Protein AF-A0A840MWM2-F1 (afdb_monomer_lite)

Structure (mmCIF, N/CA/C/O backbone):
data_AF-A0A840MWM2-F1
#
_entry.id   AF-A0A840MWM2-F1
#
loop_
_atom_site.group_PDB
_atom_site.id
_atom_site.type_symbol
_atom_site.label_atom_id
_atom_site.label_alt_id
_atom_site.label_comp_id
_atom_site.label_asym_id
_atom_site.label_entity_id
_atom_site.label_seq_id
_atom_site.pdbx_PDB_ins_code
_atom_site.Cartn_x
_atom_site.Cartn_y
_atom_site.Cartn_z
_atom_site.occupancy
_atom_site.B_iso_or_equiv
_atom_site.auth_seq_id
_atom_site.auth_comp_id
_atom_site.auth_asym_id
_atom_site.auth_atom_id
_atom_site.pdbx_PDB_model_num
ATOM 1 N N . MET A 1 1 ? 28.804 14.128 -4.114 1.00 60.44 1 MET A N 1
ATOM 2 C CA . MET A 1 1 ? 27.525 14.287 -4.844 1.00 60.44 1 MET A CA 1
ATOM 3 C C . MET A 1 1 ? 26.416 13.636 -4.033 1.00 60.44 1 MET A C 1
ATOM 5 O O . MET A 1 1 ? 26.554 12.468 -3.694 1.00 60.44 1 MET A O 1
ATOM 9 N N . ALA A 1 2 ? 25.358 14.367 -3.675 1.00 74.25 2 ALA A N 1
ATOM 10 C CA . ALA A 1 2 ? 24.199 13.766 -3.015 1.00 74.25 2 ALA A CA 1
ATOM 11 C C . ALA A 1 2 ? 23.435 12.897 -4.028 1.00 74.25 2 ALA A C 1
ATOM 13 O O . ALA A 1 2 ? 23.101 13.365 -5.116 1.00 74.25 2 ALA A O 1
ATOM 14 N N . TYR A 1 3 ? 23.192 11.628 -3.698 1.00 81.00 3 TYR A N 1
ATOM 15 C CA . TYR A 1 3 ? 22.435 10.722 -4.561 1.00 81.00 3 TYR A CA 1
ATOM 16 C C . TYR A 1 3 ? 20.981 11.203 -4.660 1.00 81.00 3 TYR A C 1
ATOM 18 O O . TYR A 1 3 ? 20.284 11.283 -3.647 1.00 81.00 3 TYR A O 1
ATOM 26 N N . LYS A 1 4 ? 20.521 11.540 -5.870 1.00 86.38 4 LYS A N 1
ATOM 27 C CA . LYS A 1 4 ? 19.141 11.974 -6.114 1.00 86.38 4 LYS A CA 1
ATOM 28 C C . LYS A 1 4 ? 18.303 10.771 -6.539 1.00 86.38 4 LYS A C 1
ATOM 30 O O . LYS A 1 4 ? 18.515 10.221 -7.615 1.00 86.38 4 LYS A O 1
ATOM 35 N N . TYR A 1 5 ? 17.352 10.383 -5.693 1.00 90.94 5 TYR A N 1
ATOM 36 C CA . TYR A 1 5 ? 16.419 9.297 -5.993 1.00 90.94 5 TYR A CA 1
ATOM 37 C C . TYR A 1 5 ? 15.441 9.704 -7.099 1.00 90.94 5 TYR A C 1
ATOM 39 O O . TYR A 1 5 ? 14.870 10.798 -7.054 1.00 90.94 5 TYR A O 1
ATOM 47 N N . ARG A 1 6 ? 15.210 8.812 -8.066 1.00 90.12 6 ARG A N 1
ATOM 48 C CA . ARG A 1 6 ? 14.318 9.035 -9.213 1.00 90.12 6 ARG A CA 1
ATOM 49 C C . ARG A 1 6 ? 12.872 9.242 -8.773 1.00 90.12 6 ARG A C 1
ATOM 51 O O . ARG A 1 6 ? 12.191 10.121 -9.288 1.00 90.12 6 ARG A O 1
ATOM 58 N N . PHE A 1 7 ? 12.415 8.455 -7.806 1.00 91.69 7 PHE A N 1
ATOM 59 C CA . PHE A 1 7 ? 11.055 8.476 -7.273 1.00 91.69 7 PHE A CA 1
ATOM 60 C C . PHE A 1 7 ? 11.000 9.103 -5.872 1.00 91.69 7 PHE A C 1
ATOM 62 O O . PHE A 1 7 ? 10.171 8.730 -5.039 1.00 91.69 7 PHE A O 1
ATOM 69 N N . GLY A 1 8 ? 11.917 10.032 -5.586 1.00 90.25 8 GLY A N 1
ATOM 70 C CA . GLY A 1 8 ? 11.960 10.841 -4.365 1.00 90.25 8 GLY A CA 1
ATOM 71 C C . GLY A 1 8 ? 12.470 10.123 -3.112 1.00 90.25 8 GLY A C 1
ATOM 72 O O . GLY A 1 8 ? 13.032 10.771 -2.236 1.00 90.25 8 GLY A O 1
ATOM 73 N N . THR A 1 9 ? 12.338 8.796 -3.021 1.00 93.44 9 THR A N 1
ATOM 74 C CA . THR A 1 9 ? 12.800 8.018 -1.859 1.00 93.44 9 THR A CA 1
ATOM 75 C C . THR A 1 9 ? 13.589 6.783 -2.276 1.00 93.44 9 THR A C 1
ATOM 77 O O . THR A 1 9 ? 13.267 6.138 -3.274 1.00 93.44 9 THR A O 1
ATOM 80 N N . LYS A 1 10 ? 14.568 6.400 -1.445 1.00 94.31 10 LYS A N 1
ATOM 81 C CA . LYS A 1 10 ? 15.367 5.177 -1.620 1.00 94.31 10 LYS A CA 1
ATOM 82 C C . LYS A 1 10 ? 14.505 3.930 -1.783 1.00 94.31 10 LYS A C 1
ATOM 84 O O . LYS A 1 10 ? 14.771 3.111 -2.652 1.00 94.31 10 LYS A O 1
ATOM 89 N N . VAL A 1 11 ? 13.471 3.804 -0.951 1.00 93.31 11 VAL A N 1
ATOM 90 C CA . VAL A 1 11 ? 12.589 2.631 -0.944 1.00 93.31 11 VAL A CA 1
ATOM 91 C C . VAL A 1 11 ? 11.856 2.507 -2.275 1.00 93.31 11 VAL A C 1
ATOM 93 O O . VAL A 1 11 ? 11.855 1.431 -2.857 1.00 93.31 11 VAL A O 1
ATOM 96 N N . ARG A 1 12 ? 11.299 3.606 -2.803 1.00 95.62 12 ARG A N 1
ATOM 97 C CA . ARG A 1 12 ? 10.607 3.583 -4.099 1.00 95.62 12 ARG A CA 1
ATOM 98 C C . ARG A 1 12 ? 11.547 3.192 -5.238 1.00 95.62 12 ARG A C 1
ATOM 100 O O . ARG A 1 12 ? 11.183 2.341 -6.041 1.00 95.62 12 ARG A O 1
ATOM 107 N N . ASP A 1 13 ? 12.753 3.751 -5.286 1.00 95.25 13 ASP A N 1
ATOM 108 C CA . ASP A 1 13 ? 13.738 3.399 -6.318 1.00 95.25 13 ASP A CA 1
ATOM 109 C C . ASP A 1 13 ? 14.140 1.922 -6.254 1.00 95.25 13 ASP A C 1
ATOM 111 O O . ASP A 1 13 ? 14.189 1.247 -7.282 1.00 95.25 13 ASP A O 1
ATOM 115 N N . GLN A 1 14 ? 14.381 1.406 -5.046 1.00 95.88 14 GLN A N 1
ATOM 116 C CA . GLN A 1 14 ? 14.731 0.003 -4.839 1.00 95.88 14 GLN A CA 1
ATOM 117 C C . GLN A 1 14 ? 13.587 -0.933 -5.230 1.00 95.88 14 GLN A C 1
ATOM 119 O O . GLN A 1 14 ? 13.819 -1.879 -5.979 1.00 95.88 14 GLN A O 1
ATOM 124 N N . THR A 1 15 ? 12.359 -0.660 -4.778 1.00 96.69 15 THR A N 1
ATOM 125 C CA . THR A 1 15 ? 11.182 -1.457 -5.151 1.00 96.69 15 THR A CA 1
ATOM 126 C C . THR A 1 15 ? 10.986 -1.445 -6.662 1.00 96.69 15 THR A C 1
ATOM 128 O O . THR A 1 15 ? 10.852 -2.504 -7.258 1.00 96.69 15 THR A O 1
ATOM 131 N N . TRP A 1 16 ? 11.064 -0.278 -7.305 1.00 97.06 16 TRP A N 1
ATOM 132 C CA . TRP A 1 16 ? 10.941 -0.180 -8.758 1.00 97.06 16 TRP A CA 1
ATOM 133 C C . TRP A 1 16 ? 11.977 -1.037 -9.495 1.00 97.06 16 TRP A C 1
ATOM 135 O O . TRP A 1 16 ? 11.632 -1.778 -10.412 1.00 97.06 16 TRP A O 1
ATOM 145 N N . ALA A 1 17 ? 13.252 -0.947 -9.104 1.00 96.62 17 ALA A N 1
ATOM 146 C CA . ALA A 1 17 ? 14.328 -1.696 -9.748 1.00 96.62 17 ALA A CA 1
ATOM 147 C C . ALA A 1 17 ? 14.173 -3.216 -9.567 1.00 96.62 17 ALA A C 1
ATOM 149 O O . ALA A 1 17 ? 14.351 -3.968 -10.527 1.00 96.62 17 ALA A O 1
ATOM 150 N N . LEU A 1 18 ? 13.814 -3.659 -8.358 1.00 96.81 18 LEU A N 1
ATOM 151 C CA . LEU A 1 18 ? 13.603 -5.074 -8.049 1.00 96.81 18 LEU A CA 1
ATOM 152 C C . LEU A 1 18 ? 12.391 -5.643 -8.791 1.00 96.81 18 LEU A C 1
ATOM 154 O O . LEU A 1 18 ? 12.505 -6.697 -9.409 1.00 96.81 18 LEU A O 1
ATOM 158 N N . GLU A 1 19 ? 11.267 -4.929 -8.797 1.00 97.25 19 GLU A N 1
ATOM 159 C CA . GLU A 1 19 ? 10.045 -5.372 -9.474 1.00 97.25 19 GLU A CA 1
ATOM 160 C C . GLU A 1 19 ? 10.199 -5.368 -10.998 1.00 97.25 19 GLU A C 1
ATOM 162 O O . GLU A 1 19 ? 9.724 -6.281 -11.670 1.00 97.25 19 GLU A O 1
ATOM 167 N N . LYS A 1 20 ? 10.935 -4.400 -11.561 1.00 97.19 20 LYS A N 1
ATOM 168 C CA . LYS A 1 20 ? 11.306 -4.413 -12.983 1.00 97.19 20 LYS A CA 1
ATOM 169 C C . LYS A 1 20 ? 12.131 -5.657 -13.333 1.00 97.19 20 LYS A C 1
ATOM 171 O O . LYS A 1 20 ? 11.853 -6.322 -14.328 1.00 97.19 20 LYS A O 1
ATOM 176 N N . LEU A 1 21 ? 13.139 -5.982 -12.519 1.00 97.31 21 LEU A N 1
ATOM 177 C CA . LEU A 1 21 ? 13.964 -7.178 -12.709 1.00 97.31 21 LEU A CA 1
ATOM 178 C C . LEU A 1 21 ? 13.129 -8.462 -12.579 1.00 97.31 21 LEU A C 1
ATOM 180 O O . LEU A 1 21 ? 13.317 -9.397 -13.355 1.00 97.31 21 LEU A O 1
ATOM 184 N N . ALA A 1 22 ? 12.213 -8.511 -11.609 1.00 95.88 22 ALA A N 1
ATOM 185 C CA . ALA A 1 22 ? 11.322 -9.644 -11.390 1.00 95.88 22 ALA A CA 1
ATOM 186 C C . ALA A 1 22 ? 10.370 -9.857 -12.576 1.00 95.88 22 ALA A C 1
ATOM 188 O O . ALA A 1 22 ? 10.259 -10.979 -13.066 1.00 95.88 22 ALA A O 1
ATOM 189 N N . ALA A 1 23 ? 9.756 -8.786 -13.089 1.00 96.75 23 ALA A N 1
ATOM 190 C CA . ALA A 1 23 ? 8.899 -8.832 -14.271 1.00 96.75 23 ALA A CA 1
ATOM 191 C C . ALA A 1 23 ? 9.654 -9.340 -15.508 1.00 96.75 23 ALA A C 1
ATOM 193 O O . ALA A 1 23 ? 9.162 -10.232 -16.202 1.00 96.75 23 ALA A O 1
ATOM 194 N N . TYR A 1 24 ? 10.878 -8.847 -15.723 1.00 97.19 24 TYR A N 1
ATOM 195 C CA . TYR A 1 24 ? 11.741 -9.296 -16.815 1.00 97.19 24 TYR A CA 1
ATOM 196 C C . TYR A 1 24 ? 12.080 -10.787 -16.698 1.00 97.19 24 TYR A C 1
ATOM 198 O O . TYR A 1 24 ? 11.883 -11.547 -17.643 1.00 97.19 24 TYR A O 1
ATOM 206 N N . ARG A 1 25 ? 12.520 -11.237 -15.514 1.00 97.31 25 ARG A N 1
ATOM 207 C CA . ARG A 1 25 ? 12.843 -12.652 -15.252 1.00 97.31 25 ARG A CA 1
ATOM 208 C C . ARG A 1 25 ? 11.639 -13.578 -15.408 1.00 97.31 25 ARG A C 1
ATOM 210 O O . ARG A 1 25 ? 11.810 -14.726 -15.796 1.00 97.31 25 ARG A O 1
ATOM 217 N N . ALA A 1 26 ? 10.442 -13.084 -15.109 1.00 95.62 26 ALA A N 1
ATOM 218 C CA . ALA A 1 26 ? 9.193 -13.820 -15.267 1.00 95.62 26 ALA A CA 1
ATOM 219 C C . ALA A 1 26 ? 8.621 -13.767 -16.698 1.00 95.62 26 ALA A C 1
ATOM 221 O O . ALA A 1 26 ? 7.542 -14.307 -16.928 1.00 95.62 26 ALA A O 1
ATOM 222 N N . GLY A 1 27 ? 9.283 -13.088 -17.644 1.00 96.25 27 GLY A N 1
ATOM 223 C CA . GLY A 1 27 ? 8.788 -12.928 -19.015 1.00 96.25 27 GLY A CA 1
ATOM 224 C C . GLY A 1 27 ? 7.534 -12.051 -19.133 1.00 96.25 27 GLY A C 1
ATOM 225 O O . GLY A 1 27 ? 6.831 -12.123 -20.135 1.00 96.25 27 GLY A O 1
ATOM 226 N N . ARG A 1 28 ? 7.234 -11.223 -18.121 1.00 94.56 28 ARG A N 1
ATOM 227 C CA . ARG A 1 28 ? 6.048 -10.342 -18.082 1.00 94.56 28 ARG A CA 1
ATOM 228 C C . ARG A 1 28 ? 6.284 -8.955 -18.699 1.00 94.56 28 ARG A C 1
ATOM 230 O O . ARG A 1 28 ? 5.357 -8.154 -18.759 1.00 94.56 28 ARG A O 1
ATOM 237 N N . GLY A 1 29 ? 7.506 -8.669 -19.151 1.00 94.44 29 GLY A N 1
ATOM 238 C CA . GLY A 1 29 ? 7.892 -7.411 -19.797 1.00 94.44 29 GLY A CA 1
ATOM 239 C C . GLY A 1 29 ? 8.988 -6.647 -19.050 1.00 94.44 29 GLY A C 1
ATOM 240 O O . GLY A 1 29 ? 9.586 -7.144 -18.099 1.00 94.44 29 GLY A O 1
ATOM 241 N N . GLU A 1 30 ? 9.270 -5.422 -19.497 1.00 95.62 30 GLU A N 1
ATOM 242 C CA . GLU A 1 30 ? 10.385 -4.596 -18.995 1.00 95.62 30 GLU A CA 1
ATOM 243 C C . GLU A 1 30 ? 10.003 -3.609 -17.883 1.00 95.62 30 GLU A C 1
ATOM 245 O O . GLU A 1 30 ? 10.832 -2.802 -17.442 1.00 95.62 30 GLU A O 1
ATOM 250 N N . LEU A 1 31 ? 8.740 -3.615 -17.469 1.00 97.12 31 LEU A N 1
ATOM 251 C CA . LEU A 1 31 ? 8.193 -2.692 -16.483 1.00 97.12 31 LEU A CA 1
ATOM 252 C C . LEU A 1 31 ? 7.698 -3.460 -15.258 1.00 97.12 31 LEU A C 1
ATOM 254 O O . LEU A 1 31 ? 7.246 -4.597 -15.403 1.00 97.12 31 LEU A O 1
ATOM 258 N N . PRO A 1 32 ? 7.747 -2.850 -14.060 1.00 97.25 32 PRO A N 1
ATOM 259 C CA . PRO A 1 32 ? 7.115 -3.418 -12.879 1.00 97.25 32 PRO A CA 1
ATOM 260 C C . PRO A 1 32 ? 5.643 -3.723 -13.140 1.00 97.25 32 PRO A C 1
ATOM 262 O O . PRO A 1 32 ? 4.939 -2.924 -13.760 1.00 97.25 32 PRO A O 1
ATOM 265 N N . ILE A 1 33 ? 5.166 -4.851 -12.626 1.00 97.94 33 ILE A N 1
ATOM 266 C CA . ILE A 1 33 ? 3.759 -5.236 -12.716 1.00 97.94 33 ILE A CA 1
ATOM 267 C C . ILE A 1 33 ? 3.044 -4.798 -11.442 1.00 97.94 33 ILE A C 1
ATOM 269 O O . ILE A 1 33 ? 3.552 -4.977 -10.337 1.00 97.94 33 ILE A O 1
ATOM 273 N N . CYS A 1 34 ? 1.863 -4.201 -11.589 1.00 97.50 34 CYS A N 1
ATOM 274 C CA . CYS A 1 34 ? 1.042 -3.809 -10.456 1.00 97.50 34 CYS A CA 1
ATOM 275 C C . CYS A 1 34 ? 0.579 -5.044 -9.682 1.00 97.50 34 CYS A C 1
ATOM 277 O O . CYS A 1 34 ? -0.126 -5.890 -10.231 1.00 97.50 34 CYS A O 1
ATOM 279 N N . VAL A 1 35 ? 0.878 -5.089 -8.383 1.00 96.38 35 VAL A N 1
ATOM 280 C CA . VAL A 1 35 ? 0.540 -6.222 -7.499 1.00 96.38 35 VAL A CA 1
ATOM 281 C C . VAL A 1 35 ? -0.966 -6.469 -7.318 1.00 96.38 35 VAL A C 1
ATOM 283 O O . VAL A 1 35 ? -1.348 -7.483 -6.745 1.00 96.38 35 VAL A O 1
ATOM 286 N N . HIS A 1 36 ? -1.824 -5.548 -7.769 1.00 96.00 36 HIS A N 1
ATOM 287 C CA . HIS A 1 36 ? -3.279 -5.631 -7.590 1.00 96.00 36 HIS A CA 1
ATOM 288 C C . HIS A 1 36 ? -4.060 -5.898 -8.883 1.00 96.00 36 HIS A C 1
ATOM 290 O O . HIS A 1 36 ? -5.162 -6.430 -8.811 1.00 96.00 36 HIS A O 1
ATOM 296 N N . CYS A 1 37 ? -3.558 -5.471 -10.047 1.00 95.81 37 CYS A N 1
ATOM 297 C CA . CYS A 1 37 ? -4.296 -5.570 -11.315 1.00 95.81 37 CYS A CA 1
ATOM 298 C C . CYS A 1 37 ? -3.519 -6.259 -12.442 1.00 95.81 3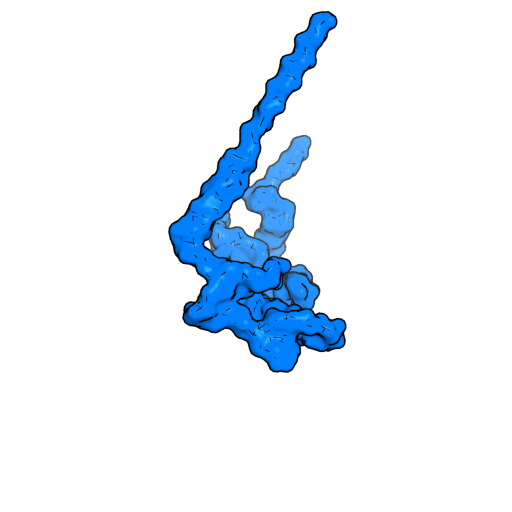7 CYS A C 1
ATOM 300 O O . CYS A 1 37 ? -4.019 -6.303 -13.563 1.00 95.81 37 CYS A O 1
ATOM 302 N N . ASP A 1 38 ? -2.304 -6.744 -12.168 1.00 95.06 38 ASP A N 1
ATOM 303 C CA . ASP A 1 38 ? -1.419 -7.424 -13.124 1.00 95.06 38 ASP A CA 1
ATOM 304 C C . ASP A 1 38 ? -1.066 -6.614 -14.391 1.00 95.06 38 ASP A C 1
ATOM 306 O O . ASP A 1 38 ? -0.468 -7.140 -15.328 1.00 95.06 38 ASP A O 1
ATOM 310 N N . GLN A 1 39 ? -1.371 -5.313 -14.423 1.00 97.12 39 GLN A N 1
ATOM 311 C CA . GLN A 1 39 ? -0.991 -4.415 -15.515 1.00 97.12 39 GLN A CA 1
ATOM 312 C C . GLN A 1 39 ? 0.374 -3.762 -15.253 1.00 97.12 39 GLN A C 1
ATOM 314 O O . GLN A 1 39 ? 0.705 -3.487 -14.093 1.00 97.12 39 GLN A O 1
ATOM 319 N N . PRO A 1 40 ? 1.160 -3.453 -16.300 1.00 97.56 40 PRO A N 1
ATOM 320 C CA . PRO A 1 40 ? 2.431 -2.759 -16.140 1.00 97.56 40 PRO A CA 1
ATOM 321 C C . PRO A 1 40 ? 2.235 -1.351 -15.562 1.00 97.56 40 PRO A C 1
ATOM 323 O O . PRO A 1 40 ? 1.323 -0.612 -15.942 1.00 97.56 40 PRO A O 1
ATOM 326 N N . VAL A 1 41 ? 3.119 -0.970 -14.643 1.00 97.56 41 VAL A N 1
ATOM 327 C CA . VAL A 1 41 ? 3.182 0.372 -14.061 1.00 97.56 41 VAL A CA 1
ATOM 328 C C . VAL A 1 41 ? 4.144 1.214 -14.888 1.00 97.56 41 VAL A C 1
ATOM 330 O O . VAL A 1 41 ? 5.330 0.898 -14.990 1.00 97.56 41 VAL A O 1
ATOM 333 N N . GLN A 1 42 ? 3.641 2.299 -15.472 1.00 96.38 42 GLN A N 1
ATOM 334 C CA . GLN A 1 42 ? 4.466 3.229 -16.242 1.00 96.38 42 GLN A CA 1
ATOM 335 C C . GLN A 1 42 ? 5.205 4.212 -15.325 1.00 96.38 42 GLN A C 1
ATOM 337 O O . GLN A 1 42 ? 4.793 4.475 -14.194 1.00 96.38 42 GLN A O 1
ATOM 342 N N . ILE A 1 43 ? 6.320 4.761 -15.812 1.00 93.81 43 ILE A N 1
ATOM 343 C CA . ILE A 1 43 ? 7.187 5.680 -15.051 1.00 93.81 43 ILE A CA 1
ATOM 344 C C . ILE A 1 43 ? 6.456 6.976 -14.675 1.00 93.81 43 ILE A C 1
ATOM 346 O O . ILE A 1 43 ? 6.707 7.537 -13.609 1.00 93.81 43 ILE A O 1
ATOM 350 N N . ASP A 1 44 ? 5.596 7.456 -15.566 1.00 93.94 44 ASP A N 1
ATOM 351 C CA . ASP A 1 44 ? 4.822 8.693 -15.462 1.00 93.94 44 ASP A CA 1
ATOM 352 C C . ASP A 1 44 ? 3.499 8.517 -14.696 1.00 93.94 44 ASP A C 1
ATOM 354 O O . ASP A 1 44 ? 2.865 9.498 -14.304 1.00 93.94 44 ASP A O 1
ATOM 358 N N . GLN A 1 45 ? 3.088 7.277 -14.425 1.00 94.69 45 GLN A N 1
ATOM 359 C CA . GLN A 1 45 ? 1.870 6.986 -13.679 1.00 94.69 45 GLN A CA 1
ATOM 360 C C . GLN A 1 45 ? 2.040 7.197 -12.172 1.00 94.69 45 GLN A C 1
ATOM 362 O O . GLN A 1 45 ? 3.089 6.956 -11.571 1.00 94.69 45 GLN A O 1
ATOM 367 N N . ALA A 1 46 ? 0.941 7.572 -11.516 1.00 94.81 46 ALA A N 1
ATOM 368 C CA . ALA A 1 46 ? 0.880 7.596 -10.064 1.00 94.81 46 ALA A CA 1
ATOM 369 C C . ALA A 1 46 ? 0.865 6.164 -9.502 1.00 94.81 46 ALA A C 1
ATOM 371 O O . ALA A 1 46 ? -0.121 5.429 -9.622 1.00 94.81 46 ALA A O 1
ATOM 372 N N . TRP A 1 47 ? 1.948 5.793 -8.829 1.00 96.81 47 TRP A N 1
ATOM 373 C CA . TRP A 1 47 ? 2.109 4.509 -8.153 1.00 96.81 47 TRP A CA 1
ATOM 374 C C . TRP A 1 47 ? 2.671 4.703 -6.747 1.00 96.81 47 TRP A C 1
ATOM 376 O O . TRP A 1 47 ? 3.295 5.729 -6.457 1.00 96.81 47 TRP A O 1
ATOM 386 N N . ASP A 1 48 ? 2.456 3.723 -5.879 1.00 96.19 48 ASP A N 1
ATOM 387 C CA . ASP A 1 48 ? 2.956 3.697 -4.508 1.00 96.19 48 ASP A CA 1
ATOM 388 C C . ASP A 1 48 ? 3.525 2.306 -4.178 1.00 96.19 48 ASP A C 1
ATOM 390 O O . ASP A 1 48 ? 3.276 1.326 -4.885 1.00 96.19 48 ASP A O 1
ATOM 394 N N . VAL A 1 49 ? 4.325 2.222 -3.112 1.00 96.56 49 VAL A N 1
ATOM 395 C CA . VAL A 1 49 ? 4.813 0.935 -2.600 1.00 96.56 49 VAL A CA 1
ATOM 396 C C . VAL A 1 49 ? 3.641 0.233 -1.918 1.00 96.56 49 VAL A C 1
ATOM 398 O O . VAL A 1 49 ? 3.153 0.693 -0.883 1.00 96.56 49 VAL A O 1
ATOM 401 N N . SER A 1 50 ? 3.188 -0.858 -2.522 1.00 95.94 50 SER A N 1
ATOM 402 C CA . SER A 1 50 ? 2.093 -1.693 -2.036 1.00 95.94 50 SER A CA 1
ATOM 403 C C . SER A 1 50 ? 2.639 -2.906 -1.295 1.00 95.94 50 SER A C 1
ATOM 405 O O . SER A 1 50 ? 3.766 -3.340 -1.531 1.00 95.94 50 SER A O 1
ATOM 407 N N . HIS A 1 51 ? 1.841 -3.472 -0.395 1.00 95.00 51 HIS A N 1
ATOM 408 C CA . HIS A 1 51 ? 2.166 -4.756 0.215 1.00 95.00 51 HIS A CA 1
ATOM 409 C C . HIS A 1 51 ? 1.835 -5.897 -0.754 1.00 95.00 51 HIS A C 1
ATOM 411 O O . HIS A 1 51 ? 0.898 -5.799 -1.543 1.00 95.00 51 HIS A O 1
ATOM 417 N N . VAL A 1 52 ? 2.599 -6.982 -0.676 1.00 93.75 52 VAL A N 1
ATOM 418 C CA . VAL A 1 52 ? 2.308 -8.228 -1.390 1.00 93.75 52 VAL A CA 1
ATOM 419 C C . VAL A 1 52 ? 1.741 -9.204 -0.372 1.00 93.75 52 VAL A C 1
ATOM 421 O O . VAL A 1 52 ? 2.393 -9.455 0.639 1.00 93.75 52 VAL A O 1
ATOM 424 N N . THR A 1 53 ? 0.537 -9.713 -0.651 1.00 89.81 53 THR A N 1
ATOM 425 C CA . THR A 1 53 ? -0.266 -10.652 0.160 1.00 89.81 53 THR A CA 1
ATOM 426 C C . THR A 1 53 ? -0.669 -10.158 1.551 1.00 89.81 53 THR A C 1
ATOM 428 O O . THR A 1 53 ? -1.859 -10.043 1.831 1.00 89.81 53 THR A O 1
ATOM 431 N N . VAL A 1 54 ? 0.287 -9.861 2.431 1.00 92.75 54 VAL A N 1
ATOM 432 C CA . VAL A 1 54 ? 0.029 -9.479 3.825 1.00 92.75 54 VAL A CA 1
ATOM 433 C C . VAL A 1 54 ? 0.382 -8.005 4.041 1.00 92.75 54 VAL A C 1
ATOM 435 O O . VAL A 1 54 ? 1.524 -7.611 3.803 1.00 92.75 54 VAL A O 1
ATOM 438 N N . PRO A 1 55 ? -0.549 -7.173 4.540 1.00 93.19 55 PRO A N 1
ATOM 439 C CA . PRO A 1 55 ? -0.258 -5.786 4.882 1.00 93.19 55 PRO A CA 1
ATOM 440 C C . PRO A 1 55 ? 0.792 -5.652 5.988 1.00 93.19 55 PRO A C 1
ATOM 442 O O . PRO A 1 55 ? 0.849 -6.447 6.929 1.00 93.19 55 PRO A O 1
ATOM 445 N N . ARG A 1 56 ? 1.571 -4.566 5.948 1.00 91.06 56 ARG A N 1
ATOM 446 C CA . ARG A 1 56 ? 2.582 -4.268 6.979 1.00 91.06 56 ARG A CA 1
ATOM 447 C C . ARG A 1 56 ? 1.984 -4.107 8.380 1.00 91.06 56 ARG A C 1
ATOM 449 O O . ARG A 1 56 ? 2.630 -4.460 9.361 1.00 91.06 56 ARG A O 1
ATOM 456 N N . THR A 1 57 ? 0.745 -3.627 8.478 1.00 89.38 57 THR A N 1
ATOM 457 C CA . THR A 1 57 ? -0.015 -3.546 9.739 1.00 89.38 57 THR A CA 1
ATOM 458 C C . THR A 1 57 ? -0.253 -4.912 10.386 1.00 89.38 57 THR A C 1
ATOM 460 O O . THR A 1 57 ? -0.454 -4.977 11.594 1.00 89.38 57 THR A O 1
ATOM 463 N N . PHE A 1 58 ? -0.175 -5.995 9.609 1.00 92.12 58 PHE A N 1
ATOM 464 C CA . PHE A 1 58 ? -0.255 -7.383 10.067 1.00 92.12 58 PHE A CA 1
ATOM 465 C C . PHE A 1 58 ? 1.103 -8.102 10.043 1.00 92.12 58 PHE A C 1
ATOM 467 O O . PHE A 1 58 ? 1.157 -9.327 10.047 1.00 92.12 58 PHE A O 1
ATOM 474 N N . GLY A 1 59 ? 2.211 -7.355 10.008 1.00 92.75 59 GLY A N 1
ATOM 475 C CA . GLY A 1 59 ? 3.564 -7.917 10.011 1.00 92.75 59 GLY A CA 1
ATOM 476 C C . GLY A 1 59 ? 4.091 -8.341 8.637 1.00 92.75 59 GLY A C 1
ATOM 477 O O . GLY A 1 59 ? 5.180 -8.909 8.557 1.00 92.75 59 GLY A O 1
ATOM 478 N N . GLY A 1 60 ? 3.367 -8.043 7.555 1.00 93.25 60 GLY A N 1
ATOM 479 C CA . GLY A 1 60 ? 3.838 -8.286 6.195 1.00 93.25 60 GLY A CA 1
ATOM 480 C C . GLY A 1 60 ? 5.110 -7.501 5.865 1.00 93.25 60 GLY A C 1
ATOM 481 O O . GLY A 1 60 ? 5.239 -6.321 6.204 1.00 93.25 60 GLY A O 1
ATOM 482 N N . LYS A 1 61 ? 6.062 -8.172 5.209 1.00 94.31 61 LYS A N 1
ATOM 483 C CA . LYS A 1 61 ? 7.364 -7.598 4.820 1.00 94.31 61 LYS A CA 1
ATOM 484 C C . LYS A 1 61 ? 7.536 -7.468 3.310 1.00 94.31 61 LYS A C 1
ATOM 486 O O . LYS A 1 61 ? 8.318 -6.634 2.865 1.00 94.31 61 LYS A O 1
ATOM 491 N N . SER A 1 62 ? 6.819 -8.283 2.543 1.00 93.81 62 SER A N 1
ATOM 492 C CA . SER A 1 62 ? 6.876 -8.277 1.087 1.00 93.81 62 SER A CA 1
ATOM 493 C C . SER A 1 62 ? 6.166 -7.045 0.541 1.00 93.81 62 SER A C 1
ATOM 495 O O . SER A 1 62 ? 5.038 -6.736 0.931 1.00 93.81 62 SER A O 1
ATOM 497 N N . VAL A 1 63 ? 6.838 -6.336 -0.359 1.00 95.62 63 VAL A N 1
ATOM 498 C CA . VAL A 1 63 ? 6.332 -5.120 -0.993 1.00 95.62 63 VAL A CA 1
ATOM 499 C C . VAL A 1 63 ? 6.593 -5.168 -2.488 1.00 95.62 63 VAL A C 1
ATOM 501 O O . VAL A 1 63 ? 7.546 -5.809 -2.913 1.00 95.62 63 VAL A O 1
ATOM 504 N N . GLY A 1 64 ? 5.771 -4.462 -3.254 1.00 96.75 64 GLY A N 1
ATOM 505 C CA . GLY A 1 64 ? 5.903 -4.338 -4.700 1.00 96.75 64 GLY A CA 1
ATOM 506 C C . GLY A 1 64 ? 5.332 -3.017 -5.206 1.00 96.75 64 GLY A C 1
ATOM 507 O O . GLY A 1 64 ? 4.896 -2.158 -4.431 1.00 96.75 64 GLY A O 1
ATOM 508 N N . CYS A 1 65 ? 5.348 -2.833 -6.522 1.00 97.50 65 CYS A N 1
ATOM 509 C CA . CYS A 1 65 ? 4.757 -1.663 -7.161 1.00 97.50 65 CYS A CA 1
ATOM 510 C C . CYS A 1 65 ? 3.239 -1.841 -7.286 1.00 97.50 65 CYS A C 1
ATOM 512 O O . CYS A 1 65 ? 2.766 -2.862 -7.773 1.00 97.50 65 CYS A O 1
ATOM 514 N N . GLY A 1 66 ? 2.459 -0.833 -6.897 1.00 97.31 66 GLY A N 1
ATOM 515 C CA . GLY A 1 66 ? 1.021 -0.806 -7.151 1.00 97.31 66 GLY A CA 1
ATOM 516 C C . GLY A 1 66 ? 0.579 0.550 -7.678 1.00 97.31 66 GLY A C 1
ATOM 517 O O . GLY A 1 66 ? 1.034 1.590 -7.195 1.00 97.31 66 GLY A O 1
ATOM 518 N N . HIS A 1 67 ? -0.332 0.573 -8.655 1.00 98.25 67 HIS A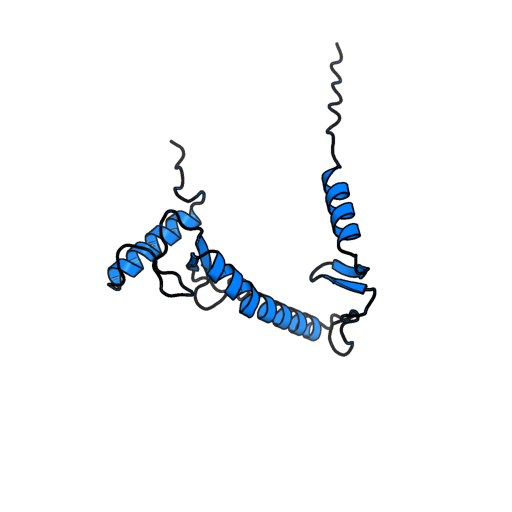 N 1
ATOM 519 C CA . HIS A 1 67 ? -0.993 1.820 -9.044 1.00 98.25 67 HIS A CA 1
ATOM 520 C C . HIS A 1 67 ? -1.657 2.441 -7.819 1.00 98.25 67 HIS A C 1
ATOM 522 O O . HIS A 1 67 ? -2.318 1.745 -7.044 1.00 98.25 67 HIS A O 1
ATOM 528 N N . ARG A 1 68 ? -1.545 3.764 -7.670 1.00 97.00 68 ARG A N 1
ATOM 529 C CA . ARG A 1 68 ? -2.081 4.480 -6.504 1.00 97.00 68 ARG A CA 1
ATOM 530 C C . ARG A 1 68 ? -3.562 4.184 -6.284 1.00 97.00 68 ARG A C 1
ATOM 532 O O . ARG A 1 68 ? -3.978 3.923 -5.161 1.00 97.00 68 ARG A O 1
ATOM 539 N N . LYS A 1 69 ? -4.348 4.178 -7.364 1.00 97.38 69 LYS A N 1
ATOM 540 C CA . LYS A 1 69 ? -5.787 3.886 -7.317 1.00 97.38 69 LYS A CA 1
ATOM 541 C C . LYS A 1 69 ? -6.067 2.462 -6.831 1.00 97.38 69 LYS A C 1
ATOM 543 O O . LYS A 1 69 ? -6.918 2.279 -5.967 1.00 97.38 69 LYS A O 1
ATOM 548 N N . CYS A 1 70 ? -5.338 1.473 -7.347 1.00 97.25 70 CYS A N 1
ATOM 549 C CA . CYS A 1 70 ? -5.499 0.078 -6.941 1.00 97.25 70 CYS A CA 1
ATOM 550 C C . CYS A 1 70 ? -5.109 -0.124 -5.473 1.00 97.25 70 CYS A C 1
ATOM 552 O O . CYS A 1 70 ? -5.869 -0.725 -4.722 1.00 97.25 70 CYS A O 1
ATOM 554 N N . ASN A 1 71 ? -3.986 0.460 -5.046 1.00 96.31 71 ASN A N 1
ATOM 555 C CA . ASN A 1 71 ? -3.550 0.418 -3.652 1.00 96.31 71 ASN A CA 1
ATOM 556 C C . ASN A 1 71 ? -4.578 1.086 -2.718 1.00 96.31 71 ASN A C 1
ATOM 558 O O . ASN A 1 71 ? -4.898 0.572 -1.653 1.00 96.31 71 ASN A O 1
ATOM 562 N N . GLN A 1 72 ? -5.145 2.232 -3.106 1.00 95.44 72 GLN A N 1
ATOM 563 C CA . GLN A 1 72 ? -6.200 2.894 -2.328 1.00 95.44 72 GLN A CA 1
ATOM 564 C C . GLN A 1 72 ? -7.476 2.055 -2.228 1.00 95.44 72 GLN A C 1
ATOM 566 O O . GLN A 1 72 ? -8.075 1.985 -1.152 1.00 95.44 72 GLN A O 1
ATOM 571 N N . GLN A 1 73 ? -7.887 1.421 -3.326 1.00 96.62 73 GLN A N 1
ATOM 572 C CA . GLN A 1 73 ? -9.038 0.528 -3.336 1.00 96.62 73 GLN A CA 1
ATOM 573 C C . GLN A 1 73 ? -8.819 -0.650 -2.386 1.00 96.62 73 GLN A C 1
ATOM 575 O O . GLN A 1 73 ? -9.632 -0.830 -1.484 1.00 96.62 73 GLN A O 1
ATOM 580 N N . ASP A 1 74 ? -7.703 -1.369 -2.520 1.00 95.12 74 ASP A N 1
ATOM 581 C CA . ASP A 1 74 ? -7.353 -2.501 -1.658 1.00 95.12 74 ASP A CA 1
ATOM 582 C C . ASP A 1 74 ? -7.285 -2.109 -0.171 1.00 95.12 74 ASP A C 1
ATOM 584 O O . ASP A 1 74 ? -7.915 -2.739 0.686 1.00 95.12 74 ASP A O 1
ATOM 588 N N . ASN A 1 75 ? -6.635 -0.980 0.135 1.00 93.62 75 ASN A N 1
ATOM 589 C CA . ASN A 1 75 ? -6.594 -0.455 1.496 1.00 93.62 75 ASN A CA 1
ATOM 590 C C . ASN A 1 75 ? -7.999 -0.194 2.056 1.00 93.62 75 ASN A C 1
ATOM 592 O O . ASN A 1 75 ? -8.271 -0.499 3.217 1.00 93.62 75 ASN A O 1
ATOM 596 N N . THR A 1 76 ? -8.900 0.349 1.236 1.00 92.75 76 THR A N 1
ATOM 597 C CA . THR A 1 76 ? -10.263 0.699 1.654 1.00 92.75 76 THR A CA 1
ATOM 598 C C . THR A 1 76 ? -11.157 -0.530 1.809 1.00 92.75 76 THR A C 1
ATOM 600 O O . THR A 1 76 ? -11.927 -0.603 2.766 1.00 92.75 76 THR A O 1
ATOM 603 N N . SER A 1 77 ? -11.069 -1.496 0.892 1.00 93.31 77 SER A N 1
ATOM 604 C CA . SER A 1 77 ? -11.951 -2.666 0.874 1.00 93.31 77 SER A CA 1
ATOM 605 C C . SER A 1 77 ? -11.483 -3.803 1.776 1.00 93.31 77 SER A C 1
ATOM 607 O O . SER A 1 77 ? -12.321 -4.540 2.289 1.00 93.31 77 SER A O 1
ATOM 609 N N . VAL A 1 78 ? -10.171 -3.957 1.978 1.00 91.31 78 VAL A N 1
ATOM 610 C CA . VAL A 1 78 ? -9.589 -5.121 2.666 1.00 91.31 78 VAL A CA 1
ATOM 611 C C . VAL A 1 78 ? -8.828 -4.706 3.920 1.00 91.31 78 VAL A C 1
ATOM 613 O O . VAL A 1 78 ? -9.196 -5.109 5.028 1.00 91.31 78 VAL A O 1
ATOM 616 N N . VAL A 1 79 ? -7.793 -3.874 3.777 1.00 92.81 79 VAL A N 1
ATOM 617 C CA . VAL A 1 79 ? -6.826 -3.630 4.863 1.00 92.81 79 VAL A CA 1
ATOM 618 C C . VAL A 1 79 ? -7.455 -2.897 6.042 1.00 92.81 79 VAL A C 1
ATOM 620 O O . VAL A 1 79 ? -7.337 -3.345 7.184 1.00 92.81 79 VAL A O 1
ATOM 623 N N . ILE A 1 80 ? -8.142 -1.780 5.788 1.00 90.56 80 ILE A N 1
ATOM 624 C CA . ILE A 1 80 ? -8.753 -0.956 6.837 1.00 90.56 80 ILE A CA 1
ATOM 625 C C . ILE A 1 80 ? -9.839 -1.741 7.591 1.00 90.56 80 ILE A C 1
ATOM 627 O O . ILE A 1 80 ? -9.785 -1.763 8.827 1.00 90.56 80 ILE A O 1
ATOM 631 N N . PRO A 1 81 ? -10.795 -2.429 6.929 1.00 88.62 81 PRO A N 1
ATOM 632 C CA . PRO A 1 81 ? -11.775 -3.262 7.624 1.00 88.62 81 PRO A CA 1
ATOM 633 C C . PRO A 1 81 ? -11.140 -4.377 8.461 1.00 88.62 81 PRO A C 1
ATOM 635 O O . PRO A 1 81 ? -11.517 -4.558 9.623 1.00 88.62 81 PRO A O 1
ATOM 638 N N . ALA A 1 82 ? -10.146 -5.086 7.915 1.00 90.06 82 ALA A N 1
ATOM 639 C CA . ALA A 1 82 ? -9.443 -6.142 8.637 1.00 90.06 82 ALA A CA 1
ATOM 640 C C . ALA A 1 82 ? -8.736 -5.588 9.881 1.00 90.06 82 ALA A C 1
ATOM 642 O O . ALA A 1 82 ? -8.876 -6.143 10.974 1.00 90.06 82 ALA A O 1
ATOM 643 N N . PHE A 1 83 ? -8.024 -4.465 9.742 1.00 90.25 83 PHE A N 1
ATOM 644 C CA . PHE A 1 83 ? -7.300 -3.831 10.845 1.00 90.25 83 PHE A CA 1
ATOM 645 C C . PHE A 1 83 ? -8.265 -3.388 11.947 1.00 90.25 83 PHE A C 1
ATOM 647 O O . PHE A 1 83 ? -8.055 -3.660 13.128 1.00 90.25 83 PHE A O 1
ATOM 654 N N . SER A 1 84 ? -9.389 -2.794 11.549 1.00 85.88 84 SER A N 1
ATOM 655 C CA . SER A 1 84 ? -10.456 -2.367 12.455 1.00 85.88 84 SER A CA 1
ATOM 656 C C . SER A 1 84 ? -11.033 -3.528 13.265 1.00 85.88 84 SER A C 1
ATOM 658 O O . SER A 1 84 ? -11.307 -3.384 14.460 1.00 85.88 84 SER A O 1
ATOM 660 N N . LYS A 1 85 ? -11.225 -4.689 12.624 1.00 86.00 85 LYS A N 1
ATOM 661 C CA . LYS A 1 85 ? -11.695 -5.907 13.289 1.00 86.00 85 LYS A CA 1
ATOM 662 C C . LYS A 1 85 ? -10.648 -6.437 14.267 1.00 86.00 85 LYS A C 1
ATOM 664 O O . LYS A 1 85 ? -10.996 -6.703 15.415 1.00 86.00 85 LYS A O 1
ATOM 669 N N . ALA A 1 86 ? -9.393 -6.556 13.837 1.00 89.06 86 ALA A N 1
ATOM 670 C CA . ALA A 1 86 ? -8.299 -7.035 14.679 1.00 89.06 86 ALA A CA 1
ATOM 671 C C . ALA A 1 86 ? -8.136 -6.170 15.936 1.00 89.06 86 ALA A C 1
ATOM 673 O O . ALA A 1 86 ? -8.067 -6.691 17.047 1.00 89.06 86 ALA A O 1
ATOM 674 N N . GLU A 1 87 ? -8.193 -4.848 15.782 1.00 85.75 87 GLU A N 1
ATOM 675 C CA . GLU A 1 87 ? -8.084 -3.914 16.900 1.00 85.75 87 GLU A CA 1
ATOM 676 C C . GLU A 1 87 ? -9.274 -4.014 17.867 1.00 85.75 87 GLU A C 1
ATOM 678 O O . GLU A 1 87 ? -9.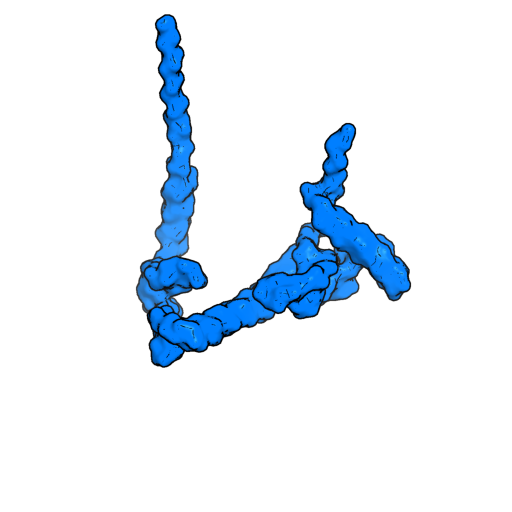104 -3.922 19.084 1.00 85.75 87 GLU A O 1
ATOM 683 N N . ARG A 1 88 ? -10.489 -4.260 17.357 1.00 82.88 88 ARG A N 1
ATOM 684 C CA . ARG A 1 88 ? -11.669 -4.512 18.199 1.00 82.88 88 ARG A CA 1
ATOM 685 C C . ARG A 1 88 ? -11.513 -5.793 19.020 1.00 82.88 88 ARG A C 1
ATOM 687 O O . ARG A 1 88 ? -11.811 -5.775 20.212 1.00 82.88 88 ARG A O 1
ATOM 694 N N . VAL A 1 89 ? -11.048 -6.876 18.396 1.00 84.69 89 VAL A N 1
ATOM 695 C CA . VAL A 1 89 ? -10.805 -8.164 19.069 1.00 84.69 89 VAL A CA 1
ATOM 696 C C . VAL A 1 89 ? -9.711 -8.020 20.123 1.00 84.69 89 VAL A C 1
ATOM 698 O O . VAL A 1 89 ? -9.901 -8.450 21.256 1.00 84.69 89 VAL A O 1
ATOM 701 N N . ARG A 1 90 ? -8.604 -7.341 19.796 1.00 86.19 90 ARG A N 1
ATOM 702 C CA . ARG A 1 90 ? -7.525 -7.047 20.747 1.00 86.19 90 ARG A CA 1
ATOM 703 C C . ARG A 1 90 ? -8.054 -6.313 21.975 1.00 86.19 90 ARG A C 1
ATOM 705 O O . ARG A 1 90 ? -7.820 -6.749 23.093 1.00 86.19 90 ARG A O 1
ATOM 712 N N . LYS A 1 91 ? -8.804 -5.226 21.771 1.00 81.88 91 LYS A N 1
ATOM 713 C CA . LYS A 1 91 ? -9.390 -4.441 22.867 1.00 81.88 91 LYS A CA 1
ATOM 714 C C . LYS A 1 91 ? -10.325 -5.274 23.742 1.00 81.88 91 LYS A C 1
ATOM 716 O O . LYS A 1 91 ? -10.247 -5.163 24.960 1.00 81.88 91 LYS A O 1
ATOM 721 N N . PHE A 1 92 ? -11.155 -6.123 23.134 1.00 80.06 92 PHE A N 1
ATOM 722 C CA . PHE A 1 92 ? -12.005 -7.061 23.868 1.00 80.06 92 PHE A CA 1
ATOM 723 C C . PHE A 1 92 ? -11.177 -8.027 24.731 1.00 80.06 92 PHE A C 1
ATOM 725 O O . PHE A 1 92 ? -11.431 -8.129 25.927 1.00 80.06 92 PHE A O 1
ATOM 732 N N . ASN A 1 93 ? -10.148 -8.658 24.158 1.00 81.00 93 ASN A N 1
ATOM 733 C CA . ASN A 1 93 ? -9.279 -9.601 24.872 1.00 81.00 93 ASN A CA 1
ATOM 734 C C . ASN A 1 93 ? -8.459 -8.933 25.987 1.00 81.00 93 ASN A C 1
ATOM 736 O O . ASN A 1 93 ? -8.198 -9.551 27.011 1.00 81.00 93 ASN A O 1
ATOM 740 N N . CYS A 1 94 ? -8.081 -7.665 25.820 1.00 84.00 94 CYS A N 1
ATOM 741 C CA . CYS A 1 94 ? -7.414 -6.876 26.858 1.00 84.00 94 CYS A CA 1
ATOM 742 C C . CYS A 1 94 ? -8.380 -6.337 27.931 1.00 84.00 94 CYS A C 1
ATOM 744 O O . CYS A 1 94 ? -7.958 -5.547 28.772 1.00 84.00 94 CYS A O 1
ATOM 746 N N . GLY A 1 95 ? -9.673 -6.682 27.883 1.00 79.12 95 GLY A N 1
ATOM 747 C CA . GLY A 1 95 ? -10.674 -6.184 28.830 1.00 79.12 95 GLY A CA 1
ATOM 748 C C . GLY A 1 95 ? -10.949 -4.680 28.719 1.00 79.12 95 GLY A C 1
ATOM 749 O O . GLY A 1 95 ? -11.548 -4.095 29.619 1.00 79.12 95 GLY A O 1
ATOM 750 N N . ILE A 1 96 ? -10.530 -4.033 27.625 1.00 77.56 96 ILE A N 1
ATOM 751 C CA . ILE A 1 96 ? -10.746 -2.602 27.406 1.00 77.56 96 ILE A CA 1
ATOM 752 C C . ILE A 1 96 ? -12.236 -2.388 27.137 1.00 77.56 96 ILE A C 1
ATOM 754 O O . ILE A 1 96 ? -12.764 -2.762 26.085 1.00 77.56 96 ILE A O 1
ATOM 758 N N . THR A 1 97 ? -12.916 -1.767 28.096 1.00 71.50 97 THR A N 1
ATOM 759 C CA . THR A 1 97 ? -14.338 -1.431 28.005 1.00 71.50 97 THR A CA 1
ATOM 760 C C . THR A 1 97 ? -14.532 0.009 27.531 1.00 71.50 97 THR A C 1
ATOM 762 O O . THR A 1 97 ? -13.685 0.880 27.715 1.00 71.50 97 THR A O 1
ATOM 765 N N . GLY A 1 98 ? -15.644 0.258 26.843 1.00 66.50 98 GLY A N 1
ATOM 766 C CA . GLY A 1 98 ? -15.990 1.576 26.322 1.00 66.50 98 GLY A CA 1
ATOM 767 C C . GLY A 1 98 ? -17.039 1.483 25.216 1.00 66.50 98 GLY A C 1
ATOM 768 O O . GLY A 1 98 ? -17.328 0.389 24.723 1.00 66.50 98 GLY A O 1
ATOM 769 N N . PRO A 1 99 ? -17.634 2.611 24.791 1.00 58.41 99 PRO A N 1
ATOM 770 C CA . PRO A 1 99 ? -18.697 2.554 23.805 1.00 58.41 99 PRO A CA 1
ATOM 771 C C . PRO A 1 99 ? -18.127 2.056 22.468 1.00 58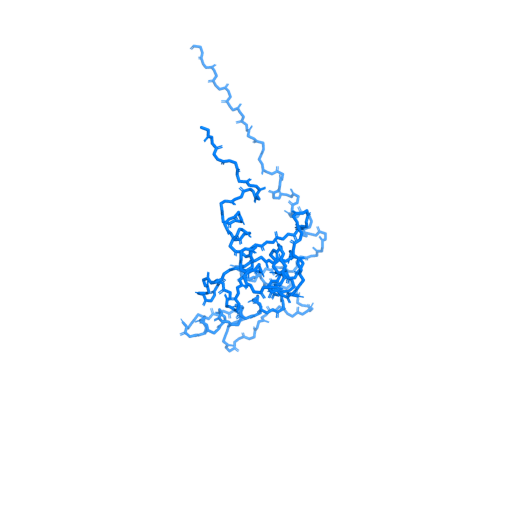.41 99 PRO A C 1
ATOM 773 O O . PRO A 1 99 ? -17.187 2.644 21.926 1.00 58.41 99 PRO A O 1
ATOM 776 N N . GLY A 1 100 ? -18.693 0.973 21.935 1.00 58.88 100 GLY A N 1
ATOM 777 C CA . GLY A 1 100 ? -18.210 0.321 20.719 1.00 58.88 100 GLY A CA 1
ATOM 778 C C . GLY A 1 100 ? -17.211 -0.818 20.885 1.00 58.88 100 GLY A C 1
ATOM 779 O O . GLY A 1 100 ? -16.628 -1.247 19.888 1.00 58.88 100 GLY A O 1
ATOM 780 N N . LEU A 1 101 ? -17.024 -1.303 22.112 1.00 62.81 101 LEU A N 1
ATOM 781 C CA . LEU A 1 101 ? -16.181 -2.448 22.442 1.00 62.81 101 LEU A CA 1
ATOM 782 C C . LEU A 1 101 ? -16.986 -3.484 23.246 1.00 62.81 101 LEU A C 1
ATOM 784 O O . LEU A 1 101 ? -17.771 -3.131 24.128 1.00 62.81 101 LEU A O 1
ATOM 788 N N . GLY A 1 102 ? -16.774 -4.770 22.946 1.00 61.59 102 GLY A N 1
ATOM 789 C CA . GLY A 1 102 ? -17.392 -5.895 23.658 1.00 61.59 102 GLY A CA 1
ATOM 790 C C . GLY A 1 102 ? -18.925 -5.916 23.604 1.00 61.59 102 GLY A C 1
ATOM 791 O O . GLY A 1 102 ? -19.512 -5.799 22.531 1.00 61.59 102 GLY A O 1
ATOM 792 N N . LYS A 1 103 ? -19.564 -6.075 24.774 1.00 57.75 103 LYS A N 1
ATOM 793 C CA . LYS A 1 103 ? -21.029 -6.178 24.947 1.00 57.75 103 LYS A CA 1
ATOM 794 C C . LYS A 1 103 ? -21.801 -4.883 24.660 1.00 57.75 103 LYS A C 1
ATOM 796 O O . LYS A 1 103 ? -23.023 -4.911 24.559 1.00 57.75 103 LYS A O 1
ATOM 801 N N . HIS A 1 104 ? -21.112 -3.745 24.573 1.00 58.91 104 HIS A N 1
ATOM 802 C CA . HIS A 1 104 ? -21.748 -2.445 24.390 1.00 58.91 104 HIS A CA 1
ATOM 803 C C . HIS A 1 104 ? -21.706 -2.046 22.910 1.00 58.91 104 HIS A C 1
ATOM 805 O O . HIS A 1 104 ? -20.615 -1.781 22.388 1.00 58.91 104 HIS A O 1
ATOM 811 N N . PRO A 1 105 ? -22.862 -1.971 22.219 1.00 57.09 105 PRO A N 1
ATOM 812 C CA . PRO A 1 105 ? -22.891 -1.565 20.821 1.00 57.09 105 PRO A CA 1
ATOM 813 C C . PRO A 1 105 ? -22.237 -0.190 20.641 1.00 57.09 105 PRO A C 1
ATOM 815 O O . PRO A 1 105 ? -22.259 0.666 21.532 1.00 57.09 105 PRO A O 1
ATOM 818 N N . MET A 1 106 ? -21.632 0.030 19.472 1.00 57.72 106 MET A N 1
ATOM 819 C CA . MET A 1 106 ? -21.117 1.348 19.102 1.00 57.72 106 MET A CA 1
ATOM 820 C C . MET A 1 106 ? -22.265 2.362 19.130 1.00 57.72 106 MET A C 1
ATOM 822 O O . MET A 1 106 ? -23.118 2.368 18.248 1.00 57.72 106 MET A O 1
ATOM 826 N N . GLN A 1 107 ? -22.266 3.248 20.127 1.00 56.97 107 GLN A N 1
ATOM 827 C CA . GLN A 1 107 ? -23.081 4.459 20.094 1.00 56.97 107 GLN A CA 1
ATOM 828 C C . GLN A 1 107 ? -22.636 5.311 18.897 1.00 56.97 107 GLN A C 1
ATOM 830 O O . GLN A 1 107 ? -21.433 5.514 18.710 1.00 56.97 107 GLN A O 1
ATOM 835 N N . GLY A 1 108 ? -23.582 5.787 18.080 1.00 62.34 108 GLY A N 1
ATOM 836 C CA . GLY A 1 108 ? -23.238 6.537 16.865 1.00 62.34 108 GLY A CA 1
ATOM 837 C C . GLY A 1 108 ? -23.786 5.992 15.544 1.00 62.34 108 GLY A C 1
ATOM 838 O O . GLY A 1 108 ? -23.030 5.876 14.584 1.00 62.34 108 GLY A O 1
ATOM 839 N N . GLY A 1 109 ? -25.079 5.655 15.455 1.00 64.88 109 GLY A N 1
ATOM 840 C CA . GLY A 1 109 ? -25.713 5.215 14.199 1.00 64.88 109 GLY A CA 1
ATOM 841 C C . GLY A 1 109 ? -25.848 6.321 13.137 1.00 64.88 109 GLY A C 1
ATOM 842 O O . GLY A 1 109 ? -25.514 7.481 13.373 1.00 64.88 109 GLY A O 1
ATOM 843 N N . ARG A 1 110 ? -26.392 6.009 11.952 1.00 65.94 110 ARG A N 1
ATOM 844 C CA . ARG A 1 110 ? -26.576 6.982 10.844 1.00 65.94 110 ARG A CA 1
ATOM 845 C C . ARG A 1 110 ? -27.336 8.256 11.249 1.00 65.94 110 ARG A C 1
ATOM 847 O O . ARG A 1 110 ? -27.053 9.316 10.711 1.00 65.94 110 ARG A O 1
ATOM 854 N N . ARG A 1 111 ? -28.253 8.159 12.218 1.00 73.06 111 ARG A N 1
ATOM 855 C CA . ARG A 1 111 ? -29.073 9.280 12.727 1.00 73.06 111 ARG A CA 1
ATOM 856 C C . ARG A 1 111 ? -28.605 9.858 14.067 1.00 73.06 111 ARG A C 1
ATOM 858 O O . ARG A 1 111 ? -29.255 10.725 14.625 1.00 73.06 111 ARG A O 1
ATOM 865 N N . SER A 1 112 ? -27.493 9.368 14.599 1.00 75.44 112 SER A N 1
ATOM 866 C CA . SER A 1 112 ? -26.948 9.851 15.863 1.00 75.44 112 SER A CA 1
ATOM 867 C C . SER A 1 112 ? -26.282 11.227 15.714 1.00 75.44 112 SER A C 1
ATOM 869 O O . SER A 1 112 ? -25.591 11.476 14.722 1.00 75.44 112 SER A O 1
ATOM 871 N N . LEU A 1 113 ? -26.430 12.075 16.736 1.00 77.88 113 LEU A N 1
ATOM 872 C CA . LEU A 1 113 ? -25.718 13.355 16.879 1.00 77.88 113 LEU A CA 1
ATOM 873 C C . LEU A 1 113 ? -24.244 13.186 17.272 1.00 77.88 113 LEU A C 1
ATOM 875 O O . LEU A 1 113 ? -23.493 14.153 17.283 1.00 77.88 113 LEU A O 1
ATOM 879 N N . ILE A 1 114 ? -23.816 11.962 17.570 1.00 77.56 114 ILE A N 1
ATOM 880 C CA . ILE A 1 114 ? -22.434 11.592 17.870 1.00 77.56 114 ILE A CA 1
ATOM 881 C C . ILE A 1 114 ? -21.852 10.691 16.770 1.00 77.56 114 ILE A C 1
ATOM 883 O O . ILE A 1 114 ? -22.538 9.835 16.200 1.00 77.56 114 ILE A O 1
ATOM 887 N N . SER A 1 115 ? -20.576 10.900 16.462 1.00 68.12 115 SER A N 1
ATOM 888 C CA . SER A 1 115 ? -19.750 10.165 15.509 1.00 6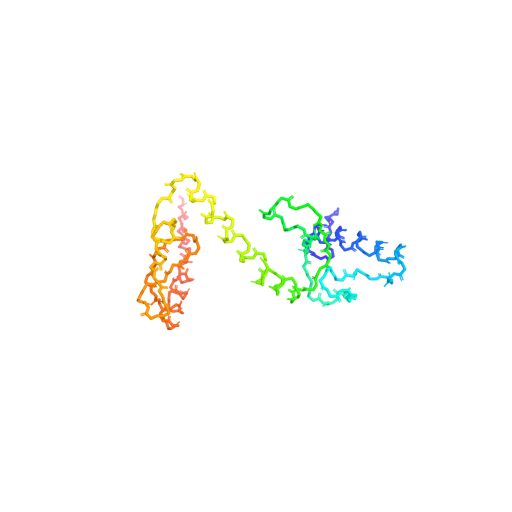8.12 115 SER A CA 1
ATOM 889 C C . SER A 1 115 ? -18.468 9.727 16.210 1.00 68.12 115 SER A C 1
ATOM 891 O O . SER A 1 115 ? -17.770 10.547 16.799 1.00 68.12 115 SER A O 1
ATOM 893 N N . LYS A 1 116 ? -18.120 8.442 16.146 1.00 66.06 116 LYS A N 1
ATOM 894 C CA . LYS A 1 116 ? -16.830 7.973 16.667 1.00 66.06 116 LYS A CA 1
ATOM 895 C C . LYS A 1 116 ? -15.765 8.029 15.583 1.00 66.06 116 LYS A C 1
ATOM 897 O O . LYS A 1 116 ? -16.003 7.585 14.462 1.00 66.06 116 LYS A O 1
ATOM 902 N N . THR A 1 117 ? -14.598 8.554 15.933 1.00 63.22 117 THR A N 1
ATOM 903 C CA . THR A 1 117 ? -13.382 8.452 15.117 1.00 63.22 117 THR A CA 1
ATOM 904 C C . THR A 1 117 ? -12.537 7.280 15.619 1.00 63.22 117 THR A C 1
ATOM 906 O O . THR A 1 117 ? -12.673 6.855 16.766 1.00 63.22 117 THR A O 1
ATOM 909 N N . PHE A 1 118 ? -11.670 6.731 14.764 1.00 54.75 118 PHE A N 1
ATOM 910 C CA . PHE A 1 118 ? -10.850 5.557 15.097 1.00 54.75 118 PHE A CA 1
ATOM 911 C C . PHE A 1 118 ? -9.961 5.746 16.338 1.00 54.75 118 PHE A C 1
ATOM 913 O O . PHE A 1 118 ? -9.724 4.782 17.067 1.00 54.75 118 PHE A O 1
ATOM 920 N N . SER A 1 119 ? -9.517 6.979 16.593 1.00 50.72 119 SER A N 1
ATOM 921 C CA . SER A 1 119 ? -8.453 7.267 17.562 1.00 50.72 119 SER A CA 1
ATOM 922 C C . SER A 1 119 ? -8.867 8.189 18.714 1.00 50.72 119 SER A C 1
ATOM 924 O O . SER A 1 119 ? -8.166 8.228 19.717 1.00 50.72 119 SER A O 1
ATOM 926 N N . HIS A 1 120 ? -9.966 8.949 18.604 1.00 56.53 120 HIS A N 1
ATOM 927 C CA . HIS A 1 120 ? -10.265 10.054 19.540 1.00 56.53 120 HIS A CA 1
ATOM 928 C C . HIS A 1 120 ? -11.607 9.919 20.268 1.00 56.53 120 HIS A C 1
ATOM 930 O O . HIS A 1 120 ? -12.152 10.900 20.767 1.00 56.53 120 HIS A O 1
ATOM 936 N N . GLY A 1 121 ? -12.155 8.705 20.334 1.00 65.31 121 GLY A N 1
ATOM 937 C CA . GLY A 1 121 ? -13.374 8.433 21.091 1.00 65.31 121 GLY A CA 1
ATOM 938 C C . GLY A 1 121 ? -14.655 8.925 20.408 1.00 65.31 121 GLY A C 1
ATOM 939 O O . GLY A 1 121 ? -14.782 8.904 19.182 1.00 65.31 121 GLY A O 1
ATOM 940 N N . VAL A 1 122 ? -15.656 9.268 21.226 1.00 68.56 122 VAL A N 1
ATOM 941 C CA . VAL A 1 122 ? -16.959 9.794 20.785 1.00 68.56 122 VAL A CA 1
ATOM 942 C C . VAL A 1 122 ? -16.806 11.287 20.538 1.00 68.56 122 VAL A C 1
ATOM 944 O O . VAL A 1 122 ? -16.472 12.015 21.464 1.00 68.56 122 VAL A O 1
ATOM 947 N N . GLN A 1 123 ? -17.075 11.748 19.321 1.00 75.12 123 GLN A N 1
ATOM 948 C CA . GLN A 1 123 ? -17.129 13.174 19.014 1.00 75.12 123 GLN A CA 1
ATOM 949 C C . GLN A 1 123 ? -18.532 13.568 18.549 1.00 75.12 123 GLN A C 1
ATOM 951 O O . GLN A 1 123 ? -19.264 12.722 18.030 1.00 75.12 123 GLN A O 1
ATOM 956 N N . PRO A 1 124 ? -18.950 14.829 18.719 1.00 79.38 124 PRO A N 1
ATOM 957 C CA . PRO A 1 124 ? -20.166 15.313 18.083 1.00 79.38 124 PRO A CA 1
ATOM 958 C C . PRO A 1 124 ? -20.069 15.150 16.558 1.00 79.38 124 PRO A C 1
ATOM 960 O O . PRO A 1 124 ? -19.021 15.359 15.943 1.00 79.38 124 PRO A O 1
ATOM 963 N N . ARG A 1 125 ? -21.167 14.729 15.925 1.00 81.12 125 ARG A N 1
ATOM 964 C CA . ARG A 1 125 ? -21.260 14.601 14.472 1.00 81.12 125 ARG A CA 1
ATOM 965 C C . ARG A 1 125 ? -21.387 15.995 13.877 1.00 81.12 125 ARG A C 1
ATOM 967 O O . ARG A 1 125 ? -22.452 16.600 13.891 1.00 81.12 125 ARG A O 1
ATOM 974 N N . LEU A 1 126 ? -20.287 16.464 13.310 1.00 83.44 126 LEU A N 1
ATOM 975 C CA . LEU A 1 126 ? -20.227 17.752 12.641 1.00 83.44 126 LEU A CA 1
ATOM 976 C C . LEU A 1 126 ? -20.820 17.674 11.229 1.00 83.44 126 LEU A C 1
ATOM 978 O O . LEU A 1 126 ? -20.507 16.767 10.439 1.00 83.44 126 LEU A O 1
ATOM 982 N N . SER A 1 127 ? -21.632 18.673 10.893 1.00 84.00 127 SER A N 1
ATOM 983 C CA . SER A 1 127 ? -22.072 18.927 9.520 1.00 84.00 127 SER A CA 1
ATOM 984 C C . SER A 1 127 ? -20.879 19.239 8.605 1.00 84.00 127 SER A C 1
ATOM 986 O O . SER A 1 127 ? -19.768 19.515 9.066 1.00 84.00 127 SER A O 1
ATOM 988 N N . SER A 1 128 ? -21.089 19.189 7.286 1.00 83.19 128 SER A N 1
ATOM 989 C CA . SER A 1 128 ? -20.026 19.516 6.321 1.00 83.19 128 SER A CA 1
ATOM 990 C C . SER A 1 128 ? -19.499 20.944 6.511 1.00 83.19 128 SER A C 1
ATOM 992 O O . SER A 1 128 ? -18.289 21.154 6.479 1.00 83.19 128 SER A O 1
ATOM 994 N N . LYS A 1 129 ? -20.398 21.901 6.787 1.00 87.38 129 LYS A N 1
ATOM 995 C CA . LYS A 1 129 ? -20.056 23.303 7.064 1.00 87.38 129 LYS A CA 1
ATOM 996 C C . LYS A 1 129 ? -19.161 23.429 8.301 1.00 87.38 129 LYS A C 1
ATOM 998 O O . LYS A 1 129 ? -18.070 23.976 8.210 1.00 87.38 129 LYS A O 1
ATOM 1003 N N . GLN A 1 130 ? -19.559 22.811 9.413 1.00 87.50 130 GLN A N 1
ATOM 1004 C CA . GLN A 1 130 ? -18.789 22.839 10.664 1.00 87.50 130 GLN A CA 1
ATOM 1005 C C . GLN A 1 130 ? -17.412 22.172 10.535 1.00 87.50 130 GLN A C 1
ATOM 1007 O O . GLN A 1 130 ? -16.440 22.636 11.123 1.00 87.50 130 GLN A O 1
ATOM 1012 N N . ARG A 1 131 ? -17.299 21.085 9.754 1.00 84.75 131 ARG A N 1
ATOM 1013 C CA . ARG A 1 131 ? -15.995 20.462 9.462 1.00 84.75 131 ARG A CA 1
ATOM 1014 C C . ARG A 1 131 ? -15.078 21.397 8.678 1.00 84.75 131 ARG A C 1
ATOM 1016 O O . ARG A 1 131 ? -13.881 21.418 8.950 1.00 84.75 131 ARG A O 1
ATOM 1023 N N . HIS A 1 132 ? -15.631 22.143 7.724 1.00 83.81 132 HIS A N 1
ATOM 1024 C CA . HIS A 1 132 ? -14.876 23.113 6.937 1.00 83.81 132 HIS A CA 1
ATOM 1025 C C . HIS A 1 132 ? -14.416 24.306 7.789 1.00 83.81 132 HIS A C 1
ATOM 1027 O O . HIS A 1 132 ? -13.246 24.671 7.736 1.00 83.81 132 HIS A O 1
ATOM 1033 N N . GLU A 1 133 ? -15.284 24.842 8.648 1.00 88.25 133 GLU A N 1
ATOM 1034 C CA . GLU A 1 133 ? -14.936 25.921 9.586 1.00 88.25 133 GLU A CA 1
ATOM 1035 C C . GLU A 1 133 ? -13.820 25.502 10.557 1.00 88.25 133 GLU A C 1
ATOM 1037 O O . GLU A 1 133 ? -12.816 26.201 10.683 1.00 88.25 133 GLU A O 1
ATOM 1042 N N . LEU A 1 134 ? -13.928 24.317 11.171 1.00 84.81 134 LEU A N 1
ATOM 1043 C CA . LEU A 1 134 ? -12.878 23.768 12.043 1.00 84.81 134 LEU A CA 1
ATOM 1044 C C . LEU A 1 134 ? -11.551 23.544 11.311 1.00 84.81 134 LEU A C 1
ATOM 1046 O O . LEU A 1 134 ? -10.482 23.702 11.901 1.00 84.81 134 LEU A O 1
ATOM 1050 N N . PHE A 1 135 ? -11.603 23.157 10.035 1.00 83.94 135 PHE A N 1
ATOM 1051 C CA . PHE A 1 135 ? -10.409 23.009 9.208 1.00 83.94 135 PHE A CA 1
ATOM 1052 C C . PHE A 1 135 ? -9.711 24.356 8.977 1.00 83.94 135 PHE A C 1
ATOM 1054 O O . PHE A 1 135 ? -8.492 24.429 9.120 1.00 83.94 135 PHE A O 1
ATOM 1061 N N . LEU A 1 136 ? -10.469 25.417 8.677 1.00 85.62 136 LEU A N 1
ATOM 1062 C CA . LEU A 1 136 ? -9.927 26.768 8.508 1.00 85.62 136 LEU A CA 1
ATOM 1063 C C . LEU A 1 136 ? -9.334 27.307 9.817 1.00 85.62 136 LEU A C 1
ATOM 1065 O O . LEU A 1 136 ? -8.205 27.788 9.814 1.00 85.6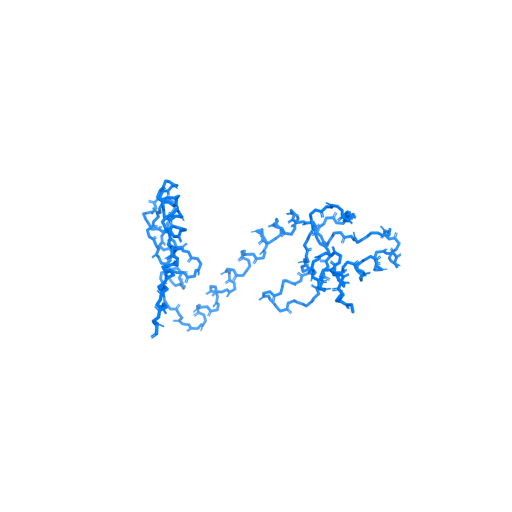2 136 LEU A O 1
ATOM 1069 N N . GLN A 1 137 ? -10.035 27.145 10.943 1.00 82.81 137 GLN A N 1
ATOM 1070 C CA . GLN A 1 137 ? -9.561 27.586 12.263 1.00 82.81 137 GLN A CA 1
ATOM 1071 C C . GLN A 1 137 ? -8.237 26.929 12.666 1.00 82.81 137 GLN A C 1
ATOM 1073 O O . GLN A 1 137 ? -7.321 27.607 13.120 1.00 82.81 137 GLN A O 1
ATOM 1078 N N . ARG A 1 138 ? -8.095 25.615 12.450 1.00 78.62 138 ARG A N 1
ATOM 1079 C CA . ARG A 1 138 ? -6.850 24.885 12.752 1.00 78.62 138 ARG A CA 1
ATOM 1080 C C . ARG A 1 138 ? -5.671 25.298 11.878 1.00 78.62 138 ARG A C 1
ATOM 1082 O O . ARG A 1 138 ? -4.534 25.024 12.239 1.00 78.62 138 ARG A O 1
ATOM 1089 N N . ARG A 1 139 ? -5.941 25.897 10.720 1.00 69.62 139 ARG A N 1
ATOM 1090 C CA . ARG A 1 139 ? -4.926 26.329 9.759 1.00 69.62 139 ARG A CA 1
ATOM 1091 C C . ARG A 1 139 ? -4.558 27.809 9.916 1.00 69.62 139 ARG A C 1
ATOM 1093 O O . ARG A 1 139 ? -3.513 28.213 9.425 1.00 69.62 139 ARG A O 1
ATOM 1100 N N . ALA A 1 140 ? -5.400 28.587 10.595 1.00 68.25 140 ALA A N 1
ATOM 1101 C CA . ALA A 1 140 ? -5.225 30.020 10.823 1.00 68.25 140 ALA A CA 1
ATOM 1102 C C . ALA A 1 140 ? -4.310 30.371 12.020 1.00 68.25 140 ALA A C 1
ATOM 1104 O O . ALA A 1 140 ? -4.037 31.543 12.245 1.00 68.25 140 ALA A O 1
ATOM 1105 N N . ILE A 1 141 ? -3.816 29.383 12.773 1.00 57.84 141 ILE A N 1
ATOM 1106 C CA . ILE A 1 141 ? -2.853 29.551 13.878 1.00 57.84 141 ILE A CA 1
ATOM 1107 C C . ILE A 1 141 ? -1.530 28.963 13.345 1.00 57.84 141 ILE A C 1
ATOM 1109 O O . ILE A 1 141 ? -1.491 27.766 13.071 1.00 57.84 141 ILE A O 1
ATOM 1113 N N . VAL A 1 142 ? -0.474 29.717 13.003 1.00 51.12 142 VAL A N 1
ATOM 1114 C CA . VAL A 1 142 ? 0.313 30.682 13.801 1.00 51.12 142 VAL A CA 1
ATOM 1115 C C . VAL A 1 142 ? 0.903 31.785 12.885 1.00 51.12 142 VAL A C 1
ATOM 1117 O O . VAL A 1 142 ? 1.598 31.428 11.930 1.00 51.12 142 VAL A O 1
ATOM 1120 N N . PRO A 1 143 ? 0.736 33.096 13.152 1.00 50.28 143 PRO A N 1
ATOM 1121 C CA . PRO A 1 143 ? 1.777 34.069 12.832 1.00 50.28 143 PRO A CA 1
ATOM 1122 C C . PRO A 1 143 ? 2.901 33.904 13.864 1.00 50.28 143 PRO A C 1
ATOM 1124 O O . PRO A 1 143 ? 2.662 33.984 15.066 1.00 50.28 143 PRO A O 1
ATOM 1127 N N . ILE A 1 144 ? 4.112 33.583 13.406 1.00 55.56 144 ILE A N 1
ATOM 1128 C CA . ILE A 1 144 ? 5.302 33.647 14.257 1.00 55.56 144 ILE A CA 1
ATOM 1129 C C . ILE A 1 144 ? 5.521 35.139 14.493 1.00 55.56 144 ILE A C 1
ATOM 1131 O O . ILE A 1 144 ? 5.877 35.856 13.560 1.00 55.56 144 ILE A O 1
ATOM 1135 N N . GLU A 1 145 ? 5.217 35.621 15.694 1.00 52.81 145 GLU A N 1
ATOM 1136 C CA . GLU A 1 145 ? 5.642 36.955 16.100 1.00 52.81 145 GLU A CA 1
ATOM 1137 C C . GLU A 1 145 ? 7.159 36.900 16.266 1.00 52.81 145 GLU A C 1
ATOM 1139 O O . GLU A 1 145 ? 7.689 36.322 17.213 1.00 52.81 145 GLU A O 1
ATOM 1144 N N . ASP A 1 146 ? 7.850 37.428 15.260 1.00 51.47 146 ASP A N 1
ATOM 1145 C CA . ASP A 1 146 ? 9.284 37.666 15.261 1.00 51.47 146 ASP A CA 1
ATOM 1146 C C . ASP A 1 146 ? 9.540 38.783 16.286 1.00 51.47 146 ASP A C 1
ATOM 1148 O O . ASP A 1 146 ? 9.495 39.973 15.968 1.00 51.47 146 ASP A O 1
ATOM 1152 N N . THR A 1 147 ? 9.696 38.427 17.565 1.00 53.56 147 THR A N 1
ATOM 1153 C CA . THR A 1 147 ? 10.119 39.374 18.602 1.00 53.56 147 THR A CA 1
ATOM 1154 C C . THR A 1 147 ? 11.597 39.673 18.385 1.00 53.56 147 THR A C 1
ATOM 1156 O O . THR A 1 147 ? 12.476 39.090 19.019 1.00 53.56 147 THR A O 1
ATOM 1159 N N . GLY A 1 148 ? 11.862 40.556 17.424 1.00 55.12 148 GLY A N 1
ATOM 1160 C CA . GLY A 1 148 ? 13.160 41.165 17.194 1.00 55.12 148 GLY A CA 1
ATOM 1161 C C . GLY A 1 148 ? 13.533 42.067 18.364 1.00 55.12 148 GLY A C 1
ATOM 1162 O O . GLY A 1 148 ? 13.366 43.281 18.294 1.00 55.12 148 GLY A O 1
ATOM 1163 N N . GLU A 1 149 ? 14.065 41.483 19.433 1.00 43.62 149 GLU A N 1
ATOM 1164 C CA . GLU A 1 149 ? 14.878 42.216 20.398 1.00 43.62 149 GLU A CA 1
ATOM 1165 C C . GLU A 1 149 ? 16.307 42.306 19.851 1.00 43.62 149 GLU A C 1
ATOM 1167 O O . GLU A 1 149 ? 17.178 41.489 20.146 1.00 43.62 149 GLU A O 1
ATOM 1172 N N . VAL A 1 150 ? 16.549 43.320 19.020 1.00 54.31 150 VAL A N 1
ATOM 1173 C CA . VAL A 1 150 ? 17.896 43.872 18.851 1.00 54.31 150 VAL A CA 1
ATOM 1174 C C . VAL A 1 150 ? 18.072 44.880 19.980 1.00 54.31 150 VAL A C 1
ATOM 1176 O O . VAL A 1 150 ? 17.557 45.993 19.902 1.00 54.31 150 VAL A O 1
ATOM 1179 N N . SER A 1 151 ? 18.750 44.471 21.051 1.00 50.94 151 SER A N 1
ATOM 1180 C CA . SER A 1 151 ? 19.255 45.417 22.049 1.00 50.94 151 SER A CA 1
ATOM 1181 C C . SER A 1 151 ? 20.635 45.938 21.612 1.00 50.94 151 SER A C 1
ATOM 1183 O O . SER A 1 151 ? 21.448 45.125 21.164 1.00 50.94 151 SER A O 1
ATOM 1185 N N . PRO A 1 152 ? 20.879 47.261 21.684 1.00 60.22 152 PRO A N 1
ATOM 1186 C CA . PRO A 1 152 ? 22.176 47.884 21.409 1.00 60.22 152 PRO A CA 1
ATOM 1187 C C . PRO A 1 152 ? 23.236 47.573 22.473 1.00 60.22 152 PRO A C 1
ATOM 1189 O O . PRO A 1 152 ? 22.861 47.316 23.641 1.00 60.22 152 PRO A O 1
#

Organism: NCBI:txid211460

Foldseek 3Di:
DDDQALVRDPVVNVQFVVQLVVCVVVVNDRARAALQPRHGDDSPAAWDWAFHPDDVLRVGDHTHIHHPVRRVVCCVPPVVVVSLVVVLVVCQVVVNDDACHDPHDNDDDPPDQWDQDPPDGIDGDDDPVRVVVVVVVVVPDDDPPPPPPPDD

Secondary structure (DSSP, 8-state):
-----TTSSHHHHHHHHHHHHHHHHTTS-SSPBPTTT-PBPPTTS-EEEEESSS-GGGT---EEEEEHHHHHHHIIIIIHHHHHHHHHHHHHHTT--STTSTTS--S--TT-SEEEETTTEEEE---HHHHHHHHHHHHS------------

Sequence (152 aa):
MAYKYRFGTKVRDQTWALEKLAAYRAGRGELPICVHCDQPVQIDQAWDVSHVTVPRTFGGKSVGCGHRKCNQQDNTSVVIPAFSKAERVRKFNCGITGPGLGKHPMQGGRRSLISKTFSHGVQPRLSSKQRHELFLQRRAIVPIEDTGEVSP

pLDDT: mean 83.2, std 15.11, range [43.62, 98.25]

Radius of gyration: 22.9 Å; chains: 1; bounding box: 57×62×49 Å